Protein AF-X1DGA4-F1 (afdb_monomer_lite)

Radius of gyration: 22.15 Å; chains: 1; bounding box: 49×33×63 Å

Organism: NCBI:txid412755

Sequence (166 aa):
MPINILVTNTKYFTEYKNDVGFVSNLGDFANNLQGSVMENVKLVRELNINWFAKSSTSDRFAVDTSLNVITRKGSGNFLNDGASVGDIFDFTNQVSTAPTIIFEGQVQSISATQIVYTVLSGSPVNDPNGYGDAEIRFKTPLTALVYKFGLIDNTESFNVISKVSG

Foldseek 3Di:
DFKDKDFPAKWKDWCVQQNDPNPRPVVDTDRDDDYDPPIDIDIDTDIAIKGKDWAAPQWFFFADPVQQKTFTDHDAFVVVSPDDAQWKKFKFADPDDDTDGQFIWGFHDDGRGMTRTDTPDHDDDGGRVGHRGMMIITDDGDPDDPDDPPDVPPDDPDDPDPPVHD

Secondary structure (DSSP, 8-state):
--EEEEEEEEEEEEHHHH-TTS-S-TT--BSS----TT--EEEEEEEEEEEEEE-BTTB-EEEETTTTEEEE-SS--TTTTT--TT-EEEEEE--TTSPEEEEEEEEEEE-SSEEEEEEEEE----EEEEESSEEEEE-S-----------TTTT-------TTT-

pLDDT: mean 82.65, std 15.72, range [38.78, 98.19]

Structure (mmCIF, N/CA/C/O backbone):
data_AF-X1DGA4-F1
#
_entry.id   AF-X1DGA4-F1
#
loop_
_atom_site.group_PDB
_atom_site.id
_atom_site.type_symbol
_atom_site.label_atom_id
_atom_site.label_alt_id
_atom_site.label_comp_id
_atom_site.label_asym_id
_atom_site.label_entity_id
_atom_site.label_seq_id
_atom_site.pdbx_PDB_ins_code
_atom_site.Cartn_x
_atom_site.Cartn_y
_atom_site.Cartn_z
_atom_site.occupancy
_atom_site.B_iso_or_equiv
_atom_site.auth_seq_id
_atom_site.auth_comp_id
_atom_site.auth_asym_id
_atom_site.auth_atom_id
_atom_site.pdbx_PDB_model_num
ATOM 1 N N . MET A 1 1 ? 8.907 0.229 7.954 1.00 46.81 1 MET A N 1
ATOM 2 C CA . MET A 1 1 ? 7.604 -0.446 7.790 1.00 46.81 1 MET A CA 1
ATOM 3 C C . MET A 1 1 ? 6.711 0.459 6.954 1.00 46.81 1 MET A C 1
ATOM 5 O O . MET A 1 1 ? 6.605 1.623 7.316 1.00 46.81 1 MET A O 1
ATOM 9 N N . PRO A 1 2 ? 6.139 -0.035 5.846 1.00 57.84 2 PRO A N 1
ATOM 10 C CA . PRO A 1 2 ? 5.380 0.761 4.872 1.00 57.84 2 PRO A CA 1
ATOM 11 C C . PRO A 1 2 ? 3.929 1.067 5.278 1.00 57.84 2 PRO A C 1
ATOM 13 O O . PRO A 1 2 ? 3.200 1.659 4.493 1.00 57.84 2 PRO A O 1
ATOM 16 N N . ILE A 1 3 ? 3.496 0.670 6.480 1.00 65.44 3 ILE A N 1
ATOM 17 C CA . ILE A 1 3 ? 2.119 0.830 6.962 1.00 65.44 3 ILE A CA 1
ATOM 18 C C . ILE A 1 3 ? 2.088 1.908 8.045 1.00 65.44 3 ILE A C 1
ATOM 20 O O . ILE A 1 3 ? 2.804 1.812 9.043 1.00 65.44 3 ILE A O 1
ATOM 24 N N . ASN A 1 4 ? 1.238 2.913 7.858 1.00 68.25 4 ASN A N 1
ATOM 25 C CA . ASN A 1 4 ? 0.929 3.935 8.847 1.00 68.25 4 ASN A CA 1
ATOM 26 C C . ASN A 1 4 ? -0.513 3.751 9.336 1.00 68.25 4 ASN A C 1
ATOM 28 O O . ASN A 1 4 ? -1.447 3.772 8.533 1.00 68.25 4 ASN A O 1
ATOM 32 N N . ILE A 1 5 ? -0.683 3.577 10.648 1.00 67.81 5 ILE A N 1
ATOM 33 C CA . ILE A 1 5 ? -1.988 3.430 11.298 1.00 67.81 5 ILE A CA 1
ATOM 34 C C . ILE A 1 5 ? -2.274 4.715 12.065 1.00 67.81 5 ILE A C 1
ATOM 36 O O . ILE A 1 5 ? -1.599 5.026 13.046 1.00 67.81 5 ILE A O 1
ATOM 40 N N . LEU A 1 6 ? -3.305 5.439 11.643 1.00 74.94 6 LEU A N 1
ATOM 41 C CA . LEU A 1 6 ? -3.782 6.630 12.329 1.00 74.94 6 LEU A CA 1
ATOM 42 C C . LEU A 1 6 ? -5.108 6.321 13.022 1.00 74.94 6 LEU A C 1
ATOM 44 O O . LEU A 1 6 ? -6.081 5.952 12.369 1.00 74.94 6 LEU A O 1
ATOM 48 N N . VAL A 1 7 ? -5.164 6.498 14.341 1.00 74.81 7 VAL A N 1
ATOM 49 C CA . VAL A 1 7 ? -6.433 6.455 15.078 1.00 74.81 7 VAL A CA 1
ATOM 50 C C . VAL A 1 7 ? -7.176 7.756 14.796 1.00 74.81 7 VAL A C 1
ATOM 52 O O . VAL A 1 7 ? -6.737 8.820 15.225 1.00 74.81 7 VAL A O 1
ATOM 55 N N . THR A 1 8 ? -8.282 7.683 14.063 1.00 81.44 8 THR A N 1
ATOM 56 C CA . THR A 1 8 ? -9.084 8.864 13.713 1.00 81.44 8 THR A CA 1
ATOM 57 C C . THR A 1 8 ? -10.170 9.136 14.742 1.00 81.44 8 THR A C 1
ATOM 59 O O . THR A 1 8 ? -10.567 10.283 14.928 1.00 81.44 8 THR A O 1
ATOM 62 N N . ASN A 1 9 ? -10.640 8.092 15.427 1.00 82.75 9 ASN A N 1
ATOM 63 C CA . ASN A 1 9 ? -11.704 8.204 16.412 1.00 82.75 9 ASN A CA 1
ATOM 64 C C . ASN A 1 9 ? -11.539 7.172 17.523 1.00 82.75 9 ASN A C 1
ATOM 66 O O . ASN A 1 9 ? -11.116 6.040 17.283 1.00 82.75 9 ASN A O 1
ATOM 70 N N . THR A 1 10 ? -11.896 7.554 18.743 1.00 87.06 10 THR A N 1
ATOM 71 C CA . THR A 1 10 ? -11.901 6.670 19.908 1.00 87.06 10 THR A CA 1
ATOM 72 C C . THR A 1 10 ? -13.150 6.953 20.724 1.00 87.06 10 THR A C 1
ATOM 74 O O . THR A 1 10 ? -13.355 8.079 21.160 1.00 87.06 10 THR A O 1
ATOM 77 N N . LYS A 1 11 ? -13.968 5.921 20.932 1.00 89.50 11 LYS A N 1
ATOM 78 C CA . LYS A 1 11 ? -15.229 5.988 21.671 1.00 89.50 11 LYS A CA 1
ATOM 79 C C . LYS A 1 11 ? -15.221 4.938 22.778 1.00 89.50 11 LYS A C 1
ATOM 81 O O . LYS A 1 11 ? -14.973 3.761 22.507 1.00 89.50 11 LYS A O 1
ATOM 86 N N . TYR A 1 12 ? -15.513 5.363 24.000 1.00 90.38 12 TYR A N 1
ATOM 87 C CA . TYR A 1 12 ? -15.711 4.509 25.166 1.00 90.38 12 TYR A CA 1
ATOM 88 C C . TYR A 1 12 ? -17.185 4.535 25.568 1.00 90.38 12 TYR A C 1
ATOM 90 O O . TYR A 1 12 ? -17.745 5.604 25.815 1.00 90.38 12 TYR A O 1
ATOM 98 N N . PHE A 1 13 ? -17.789 3.355 25.637 1.00 91.25 13 PHE A N 1
ATOM 99 C CA . PHE A 1 13 ? -19.166 3.119 26.063 1.00 91.25 13 PHE A CA 1
ATOM 100 C C . PHE A 1 13 ? -19.148 2.426 27.420 1.00 91.25 13 PHE A C 1
ATOM 102 O O . PHE A 1 13 ? -18.328 1.530 27.624 1.00 91.25 13 PHE A O 1
ATOM 109 N N . THR A 1 14 ? -20.046 2.805 28.322 1.00 91.19 14 THR A N 1
ATOM 110 C CA . THR A 1 14 ? -20.123 2.235 29.673 1.00 91.19 14 THR A CA 1
ATOM 111 C C . THR A 1 14 ? -21.507 1.629 29.883 1.00 91.19 14 THR A C 1
ATOM 113 O O . THR A 1 14 ? -22.504 2.185 29.421 1.00 91.19 14 THR A O 1
ATOM 116 N N . GLU A 1 15 ? -21.601 0.476 30.544 1.00 88.69 15 GLU A N 1
ATOM 117 C CA . GLU A 1 15 ? -22.892 -0.205 30.731 1.00 88.69 15 GLU A CA 1
ATOM 118 C C . GLU A 1 15 ? -23.900 0.631 31.534 1.00 88.69 15 GLU A C 1
ATOM 120 O O . GLU A 1 15 ? -25.096 0.562 31.265 1.00 88.69 15 GLU A O 1
ATOM 125 N N . TYR A 1 16 ? -23.445 1.502 32.439 1.00 87.81 16 TYR A N 1
ATOM 126 C CA . TYR A 1 16 ? -24.307 2.435 33.170 1.00 87.81 16 TYR A CA 1
ATOM 127 C C . TYR A 1 16 ? -25.112 3.352 32.237 1.00 87.81 16 TYR A C 1
ATOM 129 O O . TYR A 1 16 ? -26.262 3.683 32.517 1.00 87.81 16 TYR A O 1
ATOM 137 N N . LYS A 1 17 ? -24.511 3.770 31.119 1.00 87.75 17 LYS A N 1
ATOM 138 C CA . LYS A 1 17 ? -25.143 4.661 30.138 1.00 87.75 17 LYS A CA 1
ATOM 139 C C . LYS A 1 17 ? -25.778 3.904 28.981 1.00 87.75 17 LYS A C 1
ATOM 141 O O . LYS A 1 17 ? -26.771 4.366 28.422 1.00 87.75 17 LYS A O 1
ATOM 146 N N . ASN A 1 18 ? -25.201 2.767 28.603 1.00 90.31 18 ASN A N 1
ATOM 147 C CA . ASN A 1 18 ? -25.511 2.064 27.360 1.00 90.31 18 ASN A CA 1
ATOM 148 C C . ASN A 1 18 ? -26.221 0.715 27.560 1.00 90.31 18 ASN A C 1
ATOM 150 O O . ASN A 1 18 ? -26.458 0.010 26.575 1.00 90.31 18 ASN A O 1
ATOM 154 N N . ASP A 1 19 ? -26.598 0.400 28.802 1.00 88.50 19 ASP A N 1
ATOM 155 C CA . ASP A 1 19 ? -27.191 -0.868 29.233 1.00 88.50 19 ASP A CA 1
ATOM 156 C C . ASP A 1 19 ? -26.232 -2.063 29.073 1.00 88.50 19 ASP A C 1
ATOM 158 O O . ASP A 1 19 ? -25.183 -1.981 28.420 1.00 88.50 19 ASP A O 1
ATOM 162 N N . VAL A 1 20 ? -26.582 -3.190 29.691 1.00 88.00 20 VAL A N 1
ATOM 163 C CA . VAL A 1 20 ? -25.792 -4.423 29.620 1.00 88.00 20 VAL A CA 1
ATOM 164 C C . VAL A 1 20 ? -25.664 -4.861 28.162 1.00 88.00 20 VAL A C 1
ATOM 166 O O . VAL A 1 20 ? -26.647 -4.970 27.427 1.00 88.00 20 VAL A O 1
ATOM 169 N N . GLY A 1 21 ? -24.429 -5.104 27.721 1.00 86.31 21 GLY A N 1
ATOM 170 C CA . GLY A 1 21 ? -24.155 -5.471 26.329 1.00 86.31 21 GLY A CA 1
ATOM 171 C C . GLY A 1 21 ? -24.190 -4.310 25.323 1.00 86.31 21 GLY A C 1
ATOM 172 O O . GLY A 1 21 ? -24.042 -4.557 24.124 1.00 86.31 21 GLY A O 1
ATOM 173 N N . PHE A 1 22 ? -24.298 -3.054 25.778 1.00 88.56 22 PHE A N 1
ATOM 174 C CA . PHE 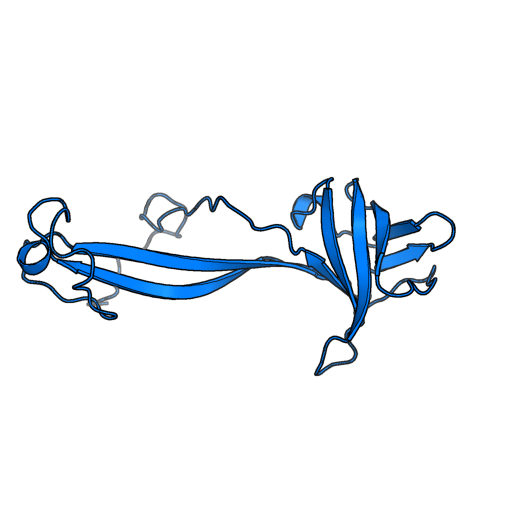A 1 22 ? -24.172 -1.843 24.952 1.00 88.56 22 PHE A CA 1
ATOM 175 C C . PHE A 1 22 ? -25.221 -1.739 23.832 1.00 88.56 22 PHE A C 1
ATOM 177 O O . PHE A 1 22 ? -24.892 -1.383 22.696 1.00 88.56 22 PHE A O 1
ATOM 184 N N . VAL A 1 23 ? -26.470 -2.097 24.139 1.00 90.00 23 VAL A N 1
ATOM 185 C CA . VAL A 1 23 ? -27.589 -2.127 23.178 1.00 90.00 23 VAL A CA 1
ATOM 186 C C . VAL A 1 23 ? -28.432 -0.848 23.177 1.00 90.00 23 VAL A C 1
ATOM 188 O O . VAL A 1 23 ? -29.170 -0.607 22.222 1.00 90.00 23 VAL A O 1
ATOM 191 N N . SER A 1 24 ? -28.291 -0.006 24.201 1.00 88.38 24 SER A N 1
ATOM 192 C CA . SER A 1 24 ? -29.071 1.220 24.393 1.00 88.38 24 SER A CA 1
ATOM 193 C C . SER A 1 24 ? -28.184 2.468 24.305 1.00 88.38 24 SER A C 1
ATOM 195 O O . SER A 1 24 ? -26.968 2.410 24.481 1.00 88.38 24 SER A O 1
ATOM 197 N N . ASN A 1 25 ? -28.788 3.626 24.012 1.00 87.31 25 ASN A N 1
ATOM 198 C CA . ASN A 1 25 ? -28.109 4.931 23.970 1.00 87.31 25 ASN A CA 1
ATOM 199 C C . ASN A 1 25 ? -26.809 4.936 23.140 1.00 87.31 25 ASN A C 1
ATOM 201 O O . ASN A 1 25 ? -25.801 5.486 23.567 1.00 87.31 25 ASN A O 1
ATOM 205 N N . LEU A 1 26 ? -26.818 4.342 21.939 1.00 86.50 26 LEU A N 1
ATOM 206 C CA . LEU A 1 26 ? -25.626 4.125 21.091 1.00 86.50 26 LEU A CA 1
ATOM 207 C C . LEU A 1 26 ? -24.854 5.404 20.690 1.00 86.50 26 LEU A C 1
ATOM 209 O O . LEU A 1 26 ? -23.773 5.314 20.111 1.00 86.50 26 LEU A O 1
ATOM 213 N N . GLY A 1 27 ? -25.412 6.587 20.960 1.00 88.69 27 GLY A N 1
ATOM 214 C CA . GLY A 1 27 ? -24.755 7.881 20.772 1.00 88.69 27 GLY A CA 1
ATOM 215 C C . GLY A 1 27 ? -24.090 8.461 22.027 1.00 88.69 27 GLY A C 1
ATOM 216 O O . GLY A 1 27 ? -23.341 9.423 21.892 1.00 88.69 27 GLY A O 1
ATOM 217 N N . ASP A 1 28 ? -24.337 7.913 23.223 1.00 89.06 28 ASP A N 1
ATOM 218 C CA . ASP A 1 28 ? -23.696 8.361 24.468 1.00 89.06 28 ASP A CA 1
ATOM 219 C C . ASP A 1 28 ? -22.386 7.593 24.672 1.00 89.06 28 ASP A C 1
ATOM 221 O O . ASP A 1 28 ? -22.383 6.418 25.039 1.00 89.06 28 ASP A O 1
ATOM 225 N N . PHE A 1 29 ? -21.275 8.264 24.379 1.00 89.62 29 PHE A N 1
ATOM 226 C CA . PHE A 1 29 ? -19.915 7.770 24.560 1.00 89.62 29 PHE A CA 1
ATOM 227 C C . PHE A 1 29 ? -18.998 8.905 25.020 1.00 89.62 29 PHE A C 1
ATOM 229 O O . PHE A 1 29 ? -19.303 10.087 24.853 1.00 89.62 29 PHE A O 1
ATOM 236 N N . ALA A 1 30 ? -17.836 8.550 25.564 1.00 88.31 30 ALA A N 1
ATOM 237 C CA . ALA A 1 30 ? -16.758 9.498 25.820 1.00 88.31 30 ALA A CA 1
ATOM 238 C C . ALA A 1 30 ? -15.535 9.231 24.951 1.00 88.31 30 ALA A C 1
ATOM 240 O O . ALA A 1 30 ? -15.285 8.111 24.511 1.00 88.31 30 ALA A O 1
ATOM 241 N N . ASN A 1 31 ? -14.736 10.277 24.762 1.00 86.62 31 ASN A N 1
ATOM 242 C CA . ASN A 1 31 ? -13.458 10.193 24.055 1.00 86.62 31 ASN A CA 1
ATOM 243 C C . ASN A 1 31 ? -12.316 9.710 24.966 1.00 86.62 31 ASN A C 1
ATOM 245 O O . ASN A 1 31 ? -11.273 9.283 24.480 1.00 86.62 31 ASN A O 1
ATOM 249 N N . ASN A 1 32 ? -12.521 9.757 26.286 1.00 85.94 32 ASN A N 1
ATOM 250 C CA . ASN A 1 32 ? -11.586 9.282 27.301 1.00 85.94 32 ASN A CA 1
ATOM 251 C C . ASN A 1 32 ? -12.170 8.065 28.022 1.00 85.94 32 ASN A C 1
ATOM 253 O O . ASN A 1 32 ? -13.391 7.935 28.125 1.00 85.94 32 ASN A O 1
ATOM 257 N N . LEU A 1 33 ? -11.294 7.201 28.543 1.00 84.56 33 LEU A N 1
ATOM 258 C CA . LEU A 1 33 ? -11.718 6.083 29.379 1.00 84.56 33 LEU A CA 1
ATOM 259 C C . LEU A 1 33 ? -12.382 6.632 30.648 1.00 84.56 33 LEU A C 1
ATOM 261 O O . LEU A 1 33 ? -11.744 7.327 31.436 1.00 84.56 33 LEU A O 1
ATOM 265 N N . GLN A 1 34 ? -13.656 6.306 30.828 1.00 83.25 34 GLN A N 1
ATOM 266 C CA . GLN A 1 34 ? -14.450 6.644 32.004 1.00 83.25 34 GLN A CA 1
ATOM 267 C C . GLN A 1 34 ? -15.321 5.441 32.365 1.00 83.25 34 GLN A C 1
ATOM 269 O O . GLN A 1 34 ? -15.719 4.687 31.478 1.00 83.25 34 GLN A O 1
ATOM 274 N N . GLY A 1 35 ? -15.600 5.261 33.650 1.00 82.31 35 GLY A N 1
ATOM 275 C CA . GLY A 1 35 ? -16.394 4.145 34.152 1.00 82.31 35 GLY A CA 1
ATOM 276 C C . GLY A 1 35 ? -16.175 3.936 35.644 1.00 82.31 35 GLY A C 1
ATOM 277 O O . GLY A 1 35 ? -15.265 4.518 36.240 1.00 82.31 35 GLY A O 1
ATOM 278 N N . SER A 1 36 ? -17.027 3.117 36.241 1.00 83.56 36 SER A N 1
ATOM 279 C CA . SER A 1 36 ? -16.927 2.720 37.643 1.00 83.56 36 SER A CA 1
ATOM 280 C C . SER A 1 36 ? -16.111 1.438 37.808 1.00 83.56 36 SER A C 1
ATOM 282 O O . SER A 1 36 ? -15.898 0.670 36.870 1.00 83.56 36 SER A O 1
ATOM 284 N N . VAL A 1 37 ? -15.645 1.184 39.032 1.00 80.94 37 VAL A N 1
ATOM 285 C CA . VAL A 1 37 ? -14.980 -0.083 39.362 1.00 80.94 37 VAL A CA 1
ATOM 286 C C . VAL A 1 37 ? -15.970 -1.238 39.151 1.00 80.94 37 VAL A C 1
ATOM 288 O O . VAL A 1 37 ? -17.110 -1.151 39.597 1.00 80.94 37 VAL A O 1
ATOM 291 N N . MET A 1 38 ? -15.516 -2.318 38.505 1.00 83.12 38 MET A N 1
ATOM 292 C CA . MET A 1 38 ? -16.313 -3.499 38.109 1.00 83.12 38 MET A CA 1
ATOM 293 C C . MET A 1 38 ? -17.339 -3.282 36.983 1.00 83.12 38 MET A C 1
ATOM 295 O O . MET A 1 38 ? -18.135 -4.178 36.717 1.00 83.12 38 MET A O 1
ATOM 299 N N . GLU A 1 39 ? -17.319 -2.140 36.298 1.00 83.12 39 GLU A N 1
ATOM 300 C CA . GLU A 1 39 ? -18.164 -1.900 35.124 1.00 83.12 39 GLU A CA 1
ATOM 301 C C . GLU A 1 39 ? -17.481 -2.400 33.841 1.00 83.12 39 GLU A C 1
ATOM 303 O O . GLU A 1 39 ? -16.278 -2.189 33.651 1.00 83.12 39 GLU A O 1
ATOM 308 N N . ASN A 1 40 ? -18.238 -3.022 32.929 1.00 84.94 40 ASN A N 1
ATOM 309 C CA . ASN A 1 40 ? -17.703 -3.308 31.601 1.00 84.94 40 ASN A CA 1
ATOM 310 C C . ASN A 1 40 ? -17.692 -2.033 30.752 1.00 84.94 40 ASN A C 1
ATOM 312 O O . ASN A 1 40 ? -18.665 -1.279 30.685 1.00 84.94 40 ASN A O 1
ATOM 316 N N . VAL A 1 41 ? -16.591 -1.828 30.034 1.00 87.12 41 VAL A N 1
ATOM 317 C CA . VAL A 1 41 ? -16.428 -0.716 29.097 1.00 87.12 41 VAL A CA 1
ATOM 318 C C . VAL A 1 41 ? -16.159 -1.278 27.710 1.00 87.12 41 VAL A C 1
ATOM 320 O O . VAL A 1 41 ? -15.258 -2.097 27.523 1.00 87.12 41 VAL A O 1
ATOM 323 N N . LYS A 1 42 ? -16.913 -0.816 26.713 1.00 84.31 42 LYS A N 1
ATOM 324 C CA . LYS A 1 42 ? -16.677 -1.140 25.303 1.00 84.31 42 LYS A CA 1
ATOM 325 C C . LYS A 1 42 ? -15.882 -0.025 24.645 1.00 84.31 42 LYS A C 1
ATOM 327 O O . LYS A 1 42 ? -16.269 1.140 24.676 1.00 84.31 42 LYS A O 1
ATOM 332 N N . LEU A 1 43 ? -14.789 -0.408 23.995 1.00 85.88 43 LEU A N 1
ATOM 333 C CA . LEU A 1 43 ? -13.961 0.468 23.176 1.00 85.88 43 LEU A CA 1
ATOM 334 C C . LEU A 1 43 ? -14.294 0.262 21.697 1.00 85.88 43 LEU A C 1
ATOM 336 O O . LEU A 1 43 ? -14.229 -0.856 21.191 1.00 85.88 43 LEU A O 1
ATOM 340 N N . VAL A 1 44 ? -14.582 1.352 20.992 1.00 86.06 44 VAL A N 1
ATOM 341 C CA . VAL A 1 44 ? -14.668 1.383 19.529 1.00 86.06 44 VAL A CA 1
ATOM 342 C C . VAL A 1 44 ? -13.632 2.371 19.010 1.00 86.06 44 VAL A C 1
ATOM 344 O O . VAL A 1 44 ? -13.609 3.530 19.428 1.00 86.06 44 VAL A O 1
ATOM 347 N N . ARG A 1 45 ? -12.762 1.920 18.102 1.00 82.00 45 ARG A N 1
ATOM 348 C CA . ARG A 1 45 ? -11.786 2.776 17.419 1.00 82.00 45 ARG A CA 1
ATOM 349 C C . ARG A 1 45 ? -11.996 2.723 15.919 1.00 82.00 45 ARG A C 1
ATOM 351 O O . ARG A 1 45 ? -12.168 1.647 15.356 1.00 82.00 45 ARG A O 1
ATOM 358 N N . GLU A 1 46 ? -11.931 3.889 15.295 1.00 81.44 46 GLU A N 1
ATOM 359 C CA . GLU A 1 46 ? -11.831 4.010 13.844 1.00 81.44 46 GLU A CA 1
ATOM 360 C C . GLU A 1 46 ? -10.356 4.243 13.513 1.00 81.44 46 GLU A C 1
ATOM 362 O O . GLU A 1 46 ? -9.688 5.088 14.121 1.00 81.44 46 GLU A O 1
ATOM 367 N N . LEU A 1 47 ? -9.834 3.429 12.599 1.00 74.94 47 LEU A N 1
ATOM 368 C CA . LEU A 1 47 ? -8.440 3.446 12.183 1.00 74.94 47 LEU A CA 1
ATOM 369 C C . LEU A 1 47 ? -8.390 3.744 10.691 1.00 74.94 47 LEU A C 1
ATOM 371 O O . LEU A 1 47 ? -9.105 3.115 9.914 1.00 74.94 47 LEU A O 1
ATOM 375 N N . ASN A 1 48 ? -7.516 4.661 10.296 1.00 73.62 48 ASN A N 1
ATOM 376 C CA . ASN A 1 48 ? -7.125 4.822 8.908 1.00 73.62 48 ASN A CA 1
ATOM 377 C C . ASN A 1 48 ? -5.775 4.130 8.697 1.00 73.62 48 ASN A C 1
ATOM 379 O O . ASN A 1 48 ? -4.812 4.417 9.413 1.00 73.62 48 ASN A O 1
ATOM 383 N N . ILE A 1 49 ? -5.723 3.204 7.742 1.00 73.88 49 ILE A N 1
ATOM 384 C CA . ILE A 1 49 ? -4.518 2.456 7.397 1.00 73.88 49 ILE A CA 1
ATOM 385 C C . ILE A 1 49 ? -4.074 2.922 6.020 1.00 73.88 49 ILE A C 1
ATOM 387 O O . ILE A 1 49 ? -4.718 2.626 5.020 1.00 73.88 49 ILE A O 1
ATOM 391 N N . ASN A 1 50 ? -2.949 3.624 5.986 1.00 75.69 50 ASN A N 1
ATOM 392 C CA . ASN A 1 50 ? -2.309 4.031 4.745 1.00 75.69 50 ASN A CA 1
ATOM 393 C C . ASN A 1 50 ? -1.063 3.179 4.545 1.00 75.69 50 ASN A C 1
ATOM 395 O O . ASN A 1 50 ? -0.278 3.015 5.484 1.00 75.69 50 ASN A O 1
ATOM 399 N N . TRP A 1 51 ? -0.846 2.679 3.333 1.00 82.25 51 TRP A N 1
ATOM 400 C CA . TRP A 1 51 ? 0.384 1.974 3.003 1.00 82.25 51 TRP A CA 1
ATOM 401 C C . TRP A 1 51 ? 0.973 2.446 1.685 1.00 82.25 51 TRP A C 1
ATOM 403 O O . TRP A 1 51 ? 0.275 2.911 0.781 1.00 82.25 51 TRP A O 1
ATOM 413 N N . PHE A 1 52 ? 2.296 2.378 1.611 1.00 88.06 52 PHE A N 1
ATOM 414 C CA . PHE A 1 52 ? 3.038 2.875 0.468 1.00 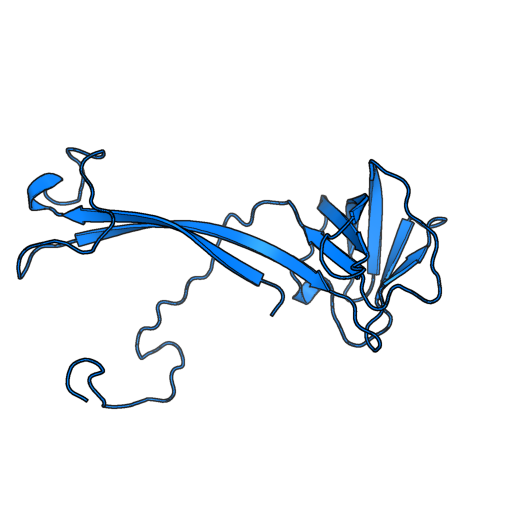88.06 52 PHE A CA 1
ATOM 415 C C . PHE A 1 52 ? 4.322 2.083 0.252 1.00 88.06 52 PHE A C 1
ATOM 417 O O . PHE A 1 52 ? 5.022 1.744 1.202 1.00 88.06 52 PHE A O 1
ATOM 424 N N . ALA A 1 53 ? 4.677 1.849 -1.007 1.00 91.19 53 ALA A N 1
ATOM 425 C CA . ALA A 1 53 ? 6.018 1.402 -1.356 1.00 91.19 53 ALA A CA 1
ATOM 426 C C . ALA A 1 53 ? 6.901 2.637 -1.549 1.00 91.19 53 ALA A C 1
ATOM 428 O O . ALA A 1 53 ? 6.516 3.577 -2.245 1.00 91.19 53 ALA A O 1
ATOM 429 N N . LYS A 1 54 ? 8.087 2.653 -0.941 1.00 91.06 54 LYS A N 1
ATOM 430 C CA . LYS A 1 54 ? 9.031 3.770 -1.045 1.00 91.06 54 LYS A CA 1
ATOM 431 C C . LYS A 1 54 ? 10.336 3.301 -1.658 1.00 91.06 54 LYS A C 1
ATOM 433 O O . LYS A 1 54 ? 10.895 2.295 -1.229 1.00 91.06 54 LYS A O 1
ATOM 438 N N . SER A 1 55 ? 10.806 4.051 -2.642 1.00 92.00 55 SER A N 1
ATOM 439 C CA . SER A 1 55 ? 12.123 3.852 -3.228 1.00 92.00 55 SER A CA 1
ATOM 440 C C . SER A 1 55 ? 13.220 4.490 -2.372 1.00 92.00 55 SER A C 1
ATOM 442 O O . SER A 1 55 ? 12.971 5.341 -1.516 1.00 92.00 55 SER A O 1
ATOM 444 N N . SER A 1 56 ? 14.453 4.058 -2.595 1.00 90.75 56 SER A N 1
ATOM 445 C CA . SER A 1 56 ? 15.656 4.657 -2.025 1.00 90.75 56 SER A CA 1
ATOM 446 C C . SER A 1 56 ? 16.782 4.644 -3.057 1.00 90.75 56 SER A C 1
ATOM 448 O O . SER A 1 56 ? 16.666 4.032 -4.120 1.00 90.75 56 SER A O 1
ATOM 450 N N . THR A 1 57 ? 17.917 5.265 -2.743 1.00 89.56 57 THR A N 1
ATOM 451 C CA . THR A 1 57 ? 19.095 5.256 -3.624 1.00 89.56 57 THR A CA 1
ATOM 452 C C . THR A 1 57 ? 19.612 3.847 -3.941 1.00 89.56 57 THR A C 1
ATOM 454 O O . THR A 1 57 ? 20.169 3.650 -5.021 1.00 89.56 57 THR A O 1
ATOM 457 N N . SER A 1 58 ? 19.404 2.871 -3.050 1.00 91.25 58 SER A N 1
ATOM 458 C CA . SER A 1 58 ? 19.754 1.455 -3.240 1.00 91.25 58 SER A CA 1
ATOM 459 C C . SER A 1 58 ? 18.585 0.577 -3.707 1.00 91.25 58 SER A C 1
ATOM 461 O O . SER A 1 58 ? 18.799 -0.575 -4.078 1.00 91.25 58 SER A O 1
ATOM 463 N N . ASP A 1 59 ? 17.360 1.105 -3.710 1.00 92.56 59 ASP A N 1
ATOM 464 C CA . ASP A 1 59 ? 16.136 0.394 -4.079 1.00 92.56 59 ASP A CA 1
ATOM 465 C C . ASP A 1 59 ? 15.223 1.297 -4.907 1.00 92.56 59 ASP A C 1
ATOM 467 O O . ASP A 1 59 ? 14.264 1.883 -4.410 1.00 92.56 59 ASP A O 1
ATOM 471 N N . ARG A 1 60 ? 15.595 1.476 -6.175 1.00 94.19 60 ARG A N 1
ATOM 472 C CA . ARG A 1 60 ? 15.004 2.481 -7.066 1.00 94.19 60 ARG A CA 1
ATOM 473 C C . ARG A 1 60 ? 13.768 1.948 -7.782 1.00 94.19 60 ARG A C 1
ATOM 475 O O . ARG A 1 60 ? 13.704 0.760 -8.105 1.00 94.19 60 ARG A O 1
ATOM 482 N N . PHE A 1 61 ? 12.828 2.833 -8.101 1.00 95.50 61 PHE A N 1
ATOM 483 C CA . PHE A 1 61 ? 11.680 2.519 -8.960 1.00 95.50 61 PHE A CA 1
ATOM 484 C C . PHE A 1 61 ? 11.946 3.007 -10.381 1.00 95.50 61 PHE A C 1
ATOM 486 O O . PHE A 1 61 ? 11.878 4.200 -10.644 1.00 95.50 61 PHE A O 1
ATOM 493 N N . ALA A 1 62 ? 12.262 2.096 -11.296 1.00 95.56 62 ALA A N 1
ATOM 494 C CA . ALA A 1 62 ? 12.396 2.386 -12.720 1.00 95.56 62 ALA A CA 1
ATOM 495 C C . ALA A 1 62 ? 11.033 2.317 -13.407 1.00 95.56 62 ALA A C 1
ATOM 497 O O . ALA A 1 62 ? 10.340 1.310 -13.277 1.00 95.56 62 ALA A O 1
ATOM 498 N N . VAL A 1 63 ? 10.656 3.365 -14.133 1.00 96.00 63 VAL A N 1
ATOM 499 C CA . VAL A 1 63 ? 9.368 3.445 -14.834 1.00 96.00 63 VAL A CA 1
ATOM 500 C C . VAL A 1 63 ? 9.618 3.321 -16.330 1.00 96.00 63 VAL A C 1
ATOM 502 O O . VAL A 1 63 ? 10.309 4.158 -16.906 1.00 96.00 63 VAL A O 1
ATOM 505 N N . ASP A 1 64 ? 9.039 2.288 -16.939 1.00 96.06 64 ASP A N 1
ATOM 506 C CA . ASP A 1 64 ? 8.982 2.084 -18.386 1.00 96.06 64 ASP A CA 1
ATOM 507 C C . ASP A 1 64 ? 7.568 2.403 -18.879 1.00 96.06 64 ASP A C 1
ATOM 509 O O . ASP A 1 64 ? 6.613 1.677 -18.585 1.00 96.06 64 ASP A O 1
ATOM 513 N N . THR A 1 65 ? 7.422 3.505 -19.612 1.00 95.62 65 THR A N 1
ATOM 514 C CA . THR A 1 65 ? 6.116 3.966 -20.110 1.00 95.62 65 THR A CA 1
ATOM 515 C C . THR A 1 65 ? 5.702 3.309 -21.422 1.00 95.62 65 THR A C 1
ATOM 517 O O . THR A 1 65 ? 4.543 3.408 -21.811 1.00 95.62 65 THR A O 1
ATOM 520 N N . SER A 1 66 ? 6.616 2.613 -22.105 1.00 95.00 66 SER A N 1
ATOM 521 C CA . SER A 1 66 ? 6.292 1.859 -23.321 1.00 95.00 66 SER A CA 1
ATOM 522 C C . SER A 1 66 ? 5.596 0.538 -22.999 1.00 95.00 66 SER A C 1
ATOM 524 O O . SER A 1 66 ? 4.737 0.083 -23.752 1.00 95.00 66 SER A O 1
ATOM 526 N N . LEU A 1 67 ? 5.935 -0.045 -21.846 1.00 94.56 67 LEU A N 1
ATOM 527 C CA . LEU A 1 67 ? 5.362 -1.292 -21.344 1.00 94.56 67 LEU A CA 1
ATOM 528 C C . LEU A 1 67 ? 4.380 -1.081 -20.180 1.00 94.56 67 LEU A C 1
ATOM 530 O O . LEU A 1 67 ? 3.745 -2.038 -19.744 1.00 94.56 67 LEU A O 1
ATOM 534 N N . ASN A 1 68 ? 4.265 0.149 -19.667 1.00 96.56 68 ASN A N 1
ATOM 535 C CA . ASN A 1 68 ? 3.573 0.484 -18.417 1.00 96.56 68 ASN A CA 1
ATOM 536 C C . ASN A 1 68 ? 4.006 -0.421 -17.256 1.00 96.56 68 ASN A C 1
ATOM 538 O O . ASN A 1 68 ? 3.191 -1.069 -16.594 1.00 96.56 68 ASN A O 1
ATOM 542 N N . VAL A 1 69 ? 5.318 -0.468 -17.017 1.00 97.38 69 VAL A N 1
ATOM 543 C CA . VAL A 1 69 ? 5.918 -1.276 -15.953 1.00 97.38 69 VAL A CA 1
ATOM 544 C C . VAL A 1 69 ? 6.705 -0.394 -14.999 1.00 97.38 69 VAL A C 1
ATOM 546 O O . VAL A 1 69 ? 7.551 0.393 -15.413 1.00 97.38 69 VAL A O 1
ATOM 549 N N . ILE A 1 70 ? 6.465 -0.564 -13.702 1.00 97.25 70 ILE A N 1
ATOM 550 C CA . ILE A 1 70 ? 7.359 -0.089 -12.649 1.00 97.25 70 ILE A CA 1
ATOM 551 C C . ILE A 1 70 ? 8.212 -1.275 -12.215 1.00 97.25 70 ILE A C 1
ATOM 553 O O . ILE A 1 70 ? 7.693 -2.263 -11.703 1.00 97.25 70 ILE A O 1
ATOM 557 N N . THR A 1 71 ? 9.522 -1.186 -12.420 1.00 97.00 71 THR A N 1
ATOM 558 C CA . THR A 1 71 ? 10.496 -2.184 -11.978 1.00 97.00 71 THR A CA 1
ATOM 559 C C . THR A 1 71 ? 11.265 -1.671 -10.772 1.00 97.00 71 THR A C 1
ATOM 561 O O . THR A 1 71 ? 11.917 -0.631 -10.821 1.00 97.00 71 THR A O 1
ATOM 564 N N . ARG A 1 72 ? 11.261 -2.452 -9.703 1.00 95.19 72 ARG A N 1
ATOM 565 C CA . ARG A 1 72 ? 12.094 -2.251 -8.528 1.00 95.19 72 ARG A CA 1
ATOM 566 C C . ARG A 1 72 ? 13.499 -2.784 -8.786 1.00 95.19 72 ARG A C 1
ATOM 568 O O . ARG A 1 72 ? 13.662 -3.923 -9.217 1.00 95.19 72 ARG A O 1
ATOM 575 N N . LYS A 1 73 ? 14.513 -1.946 -8.570 1.00 93.25 73 LYS A N 1
ATOM 576 C CA . LYS A 1 73 ? 15.920 -2.236 -8.902 1.00 93.25 73 LYS A CA 1
ATOM 577 C C . LYS A 1 73 ? 16.795 -2.572 -7.686 1.00 93.25 73 LYS A C 1
ATOM 579 O O . LYS A 1 73 ? 18.006 -2.681 -7.848 1.00 93.25 73 LYS A O 1
ATOM 584 N N . GLY A 1 74 ? 16.214 -2.737 -6.498 1.00 89.81 74 GLY A N 1
ATOM 585 C CA . GLY A 1 74 ? 16.927 -3.158 -5.289 1.00 89.81 74 GLY A CA 1
ATOM 586 C C . GLY A 1 74 ? 16.338 -4.405 -4.639 1.00 89.81 74 GLY A C 1
ATOM 587 O O . GLY A 1 74 ? 15.735 -5.249 -5.297 1.00 89.81 74 GLY A O 1
ATOM 588 N N . SER A 1 75 ? 16.555 -4.530 -3.329 1.00 87.19 75 SER A N 1
ATOM 589 C CA . SER A 1 75 ? 16.150 -5.691 -2.524 1.00 87.19 75 SER A CA 1
ATOM 590 C C . SER A 1 75 ? 14.714 -5.633 -2.005 1.00 87.19 75 SER A C 1
ATOM 592 O O . SER A 1 75 ? 14.263 -6.582 -1.360 1.00 87.19 75 SER A O 1
ATOM 594 N N . GLY A 1 76 ? 14.000 -4.529 -2.229 1.00 89.25 76 GLY A N 1
ATOM 595 C CA . GLY A 1 76 ? 12.624 -4.412 -1.776 1.00 89.25 76 GLY A CA 1
ATOM 596 C C . GLY A 1 76 ? 11.666 -5.285 -2.589 1.00 89.25 76 GLY A C 1
ATOM 597 O O . GLY A 1 76 ? 11.997 -5.790 -3.662 1.00 89.25 76 GLY A O 1
ATOM 598 N N . ASN A 1 77 ? 10.457 -5.478 -2.062 1.00 92.69 77 ASN A N 1
ATOM 599 C CA . ASN A 1 77 ? 9.473 -6.389 -2.633 1.00 92.69 77 ASN A CA 1
ATOM 600 C C . ASN A 1 77 ? 8.072 -5.768 -2.571 1.00 92.69 77 ASN A C 1
ATOM 602 O O . ASN A 1 77 ? 7.561 -5.516 -1.482 1.00 92.69 77 ASN A O 1
ATOM 606 N N . PHE A 1 78 ? 7.443 -5.542 -3.728 1.00 93.12 78 PHE A N 1
ATOM 607 C CA . PHE A 1 78 ? 6.115 -4.924 -3.796 1.00 93.12 78 PHE A CA 1
ATOM 608 C C . PHE A 1 78 ? 5.014 -5.771 -3.144 1.00 93.12 78 PHE A C 1
ATOM 610 O O . PHE A 1 78 ? 4.094 -5.211 -2.552 1.00 93.12 78 PHE A O 1
ATOM 617 N N . LEU A 1 79 ? 5.125 -7.102 -3.186 1.00 91.25 79 LEU A N 1
ATOM 618 C CA . LEU A 1 79 ? 4.174 -8.001 -2.524 1.00 91.25 79 LEU A CA 1
ATOM 619 C C . LEU A 1 79 ? 4.262 -7.867 -0.999 1.00 91.25 79 LEU A C 1
ATOM 621 O O . LEU A 1 79 ? 3.242 -7.839 -0.318 1.00 91.25 79 LEU A O 1
ATOM 625 N N . ASN A 1 80 ? 5.478 -7.724 -0.462 1.00 89.88 80 ASN A N 1
ATOM 626 C CA . ASN A 1 80 ? 5.686 -7.521 0.976 1.00 89.88 80 ASN A CA 1
ATOM 627 C C . ASN A 1 80 ? 5.242 -6.127 1.440 1.00 89.88 80 ASN A C 1
ATOM 629 O O . ASN A 1 80 ? 4.907 -5.954 2.610 1.00 89.88 80 ASN A O 1
ATOM 633 N N . ASP A 1 81 ? 5.225 -5.151 0.531 1.00 87.75 81 ASP A N 1
ATOM 634 C CA . ASP A 1 81 ? 4.699 -3.812 0.799 1.00 87.75 81 ASP A CA 1
ATOM 635 C C 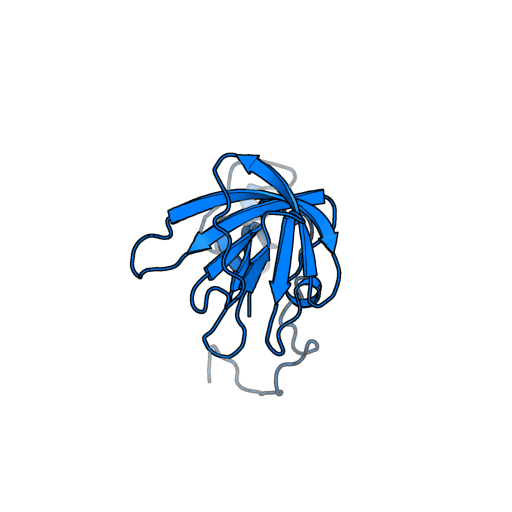. ASP A 1 81 ? 3.161 -3.758 0.748 1.00 87.75 81 ASP A C 1
ATOM 637 O O . ASP A 1 81 ? 2.587 -2.731 1.098 1.00 87.75 81 ASP A O 1
ATOM 641 N N . GLY A 1 82 ? 2.491 -4.856 0.370 1.00 86.56 82 GLY A N 1
ATOM 642 C CA . GLY A 1 82 ? 1.031 -4.996 0.409 1.00 86.56 82 GLY A CA 1
ATOM 643 C C . GLY A 1 82 ? 0.313 -4.695 -0.907 1.00 86.56 82 GLY A C 1
ATOM 644 O O . GLY A 1 82 ? -0.906 -4.564 -0.913 1.00 86.56 82 GLY A O 1
ATOM 645 N N . ALA A 1 83 ? 1.043 -4.570 -2.014 1.00 90.38 83 ALA A N 1
ATOM 646 C CA . ALA A 1 83 ? 0.456 -4.316 -3.322 1.00 90.38 83 ALA A CA 1
ATOM 647 C C . ALA A 1 83 ? -0.244 -5.565 -3.887 1.00 90.38 83 ALA A C 1
ATOM 649 O O . ALA A 1 83 ? 0.283 -6.677 -3.802 1.00 90.38 83 ALA A O 1
ATOM 650 N N . SER A 1 84 ? -1.410 -5.374 -4.502 1.00 91.69 84 SER A N 1
ATOM 651 C CA . SER A 1 84 ? -2.232 -6.434 -5.088 1.00 91.69 84 SER A CA 1
ATOM 652 C C . SER A 1 84 ? -2.759 -6.056 -6.474 1.00 91.69 84 SER A C 1
ATOM 654 O O . SER A 1 84 ? -2.825 -4.887 -6.851 1.00 91.69 84 SER A O 1
ATOM 656 N N . VAL A 1 85 ? -3.146 -7.064 -7.261 1.00 95.56 85 VAL A N 1
ATOM 657 C CA . VAL A 1 85 ? -3.806 -6.841 -8.557 1.00 95.56 85 VAL A CA 1
ATOM 658 C C . VAL A 1 85 ? -5.152 -6.150 -8.345 1.00 95.56 85 VAL A C 1
ATOM 660 O O . VAL A 1 85 ? -5.921 -6.541 -7.472 1.00 95.56 85 VAL A O 1
ATOM 663 N N . GLY A 1 86 ? -5.441 -5.144 -9.168 1.00 94.06 86 GLY A N 1
ATOM 664 C CA . GLY A 1 86 ? -6.646 -4.324 -9.096 1.00 94.06 86 GLY A CA 1
ATOM 665 C C . GLY A 1 86 ? -6.495 -3.066 -8.241 1.00 94.06 86 GLY A C 1
ATOM 666 O O . GLY A 1 86 ? -7.338 -2.175 -8.369 1.00 94.06 86 GLY A O 1
ATOM 667 N N . ASP A 1 87 ? -5.431 -2.957 -7.436 1.00 94.12 87 ASP A N 1
ATOM 668 C CA . ASP A 1 87 ? -5.208 -1.791 -6.583 1.00 94.12 87 ASP A CA 1
ATOM 669 C C . ASP A 1 87 ? -5.013 -0.515 -7.398 1.00 94.12 87 ASP A C 1
ATOM 671 O O . ASP A 1 87 ? -4.288 -0.494 -8.395 1.00 94.12 87 ASP A O 1
ATOM 675 N N . ILE A 1 88 ? -5.625 0.568 -6.922 1.00 95.69 88 ILE A N 1
ATOM 676 C CA . ILE A 1 88 ? -5.389 1.919 -7.431 1.00 95.69 88 ILE A CA 1
ATOM 677 C C . ILE A 1 88 ? -4.266 2.551 -6.610 1.00 95.69 88 ILE A C 1
ATOM 679 O O . ILE A 1 88 ? -4.263 2.441 -5.380 1.00 95.69 88 ILE A O 1
ATOM 683 N N . PHE A 1 89 ? -3.328 3.227 -7.268 1.00 95.12 89 PHE A N 1
ATOM 684 C CA . PHE A 1 89 ? -2.209 3.890 -6.611 1.00 95.12 89 PHE A CA 1
ATOM 685 C C . PHE A 1 89 ? -1.887 5.260 -7.207 1.00 95.12 89 PHE A C 1
ATOM 687 O O . PHE A 1 89 ? -2.027 5.475 -8.408 1.00 95.12 89 PHE A O 1
ATOM 694 N N . ASP A 1 90 ? -1.354 6.146 -6.368 1.00 95.12 90 ASP A N 1
ATOM 695 C CA . ASP A 1 90 ? -0.705 7.385 -6.788 1.00 95.12 90 ASP A CA 1
ATOM 696 C C . ASP A 1 90 ? 0.813 7.169 -6.840 1.00 95.12 90 ASP A C 1
ATOM 698 O O . ASP A 1 90 ? 1.424 6.750 -5.851 1.00 95.12 90 ASP A O 1
ATOM 702 N N . PHE A 1 91 ? 1.439 7.478 -7.976 1.00 94.81 91 PHE A N 1
ATOM 703 C CA . PHE A 1 91 ? 2.894 7.545 -8.089 1.00 94.81 91 PHE A CA 1
ATOM 704 C C . PHE A 1 91 ? 3.360 8.982 -7.859 1.00 94.81 91 PHE A C 1
ATOM 706 O O . PHE A 1 91 ? 2.938 9.910 -8.553 1.00 94.81 91 PHE A O 1
ATOM 713 N N . THR A 1 92 ? 4.260 9.169 -6.899 1.00 91.81 92 THR A N 1
ATOM 714 C CA . THR A 1 92 ? 4.782 10.484 -6.511 1.00 91.81 92 THR A CA 1
ATOM 715 C C . THR A 1 92 ? 6.306 10.484 -6.547 1.00 91.81 92 THR A C 1
ATOM 717 O O . THR A 1 92 ? 6.925 9.483 -6.189 1.00 91.81 92 THR A O 1
ATOM 720 N N . ASN A 1 93 ? 6.925 11.603 -6.930 1.00 83.38 93 ASN A N 1
ATOM 721 C CA . ASN A 1 93 ? 8.331 11.863 -6.614 1.00 83.38 93 ASN A CA 1
ATOM 722 C C . ASN A 1 93 ? 8.410 12.727 -5.344 1.00 83.38 93 ASN A C 1
ATOM 724 O O . ASN A 1 93 ? 7.700 13.726 -5.216 1.00 83.38 93 ASN A O 1
ATOM 728 N N . GLN A 1 94 ? 9.241 12.356 -4.365 1.00 68.00 94 GLN A N 1
ATOM 729 C CA . GLN A 1 94 ? 9.534 13.246 -3.243 1.00 68.00 94 GLN A CA 1
ATOM 730 C C . GLN A 1 94 ? 10.760 14.096 -3.551 1.00 68.00 94 GLN A C 1
ATOM 732 O O . GLN A 1 94 ? 11.871 13.744 -3.178 1.00 68.00 94 GLN A O 1
ATOM 737 N N . VAL A 1 95 ? 10.532 15.299 -4.075 1.00 53.28 95 VAL A N 1
ATOM 738 C CA . VAL A 1 95 ? 11.365 16.426 -3.645 1.00 53.28 95 VAL A CA 1
ATOM 739 C C . VAL A 1 95 ? 10.727 16.942 -2.353 1.00 53.28 95 VAL A C 1
ATOM 741 O O . VAL A 1 95 ? 9.527 17.211 -2.303 1.00 53.28 95 VAL A O 1
ATOM 744 N N . SER A 1 96 ? 11.492 16.932 -1.264 1.00 51.69 96 SER A N 1
ATOM 745 C CA . SER A 1 96 ? 11.017 17.093 0.113 1.00 51.69 96 SER A CA 1
ATOM 746 C C . SER A 1 96 ? 10.058 18.281 0.313 1.00 51.69 96 SER A C 1
ATOM 748 O O . SER A 1 96 ? 10.278 19.365 -0.216 1.00 51.69 96 SER A O 1
ATOM 750 N N . THR A 1 97 ? 9.031 18.054 1.148 1.00 56.09 97 THR A N 1
ATOM 751 C CA . THR A 1 97 ? 7.985 18.960 1.698 1.00 56.09 97 THR A CA 1
ATOM 752 C C . THR A 1 97 ? 6.565 18.857 1.122 1.00 56.09 97 THR A C 1
ATOM 754 O O . THR A 1 97 ? 5.628 18.980 1.910 1.00 56.09 97 THR A O 1
ATOM 757 N N . ALA A 1 98 ? 6.358 18.516 -0.156 1.00 65.00 98 ALA A N 1
ATOM 758 C CA . ALA A 1 98 ? 5.017 18.235 -0.694 1.00 65.00 98 ALA A CA 1
ATOM 759 C C . ALA A 1 98 ? 5.073 17.207 -1.847 1.00 65.00 98 ALA A C 1
ATOM 761 O O . ALA A 1 98 ? 5.533 17.544 -2.937 1.00 65.00 98 ALA A O 1
ATOM 762 N N . PRO A 1 99 ? 4.631 15.951 -1.637 1.00 71.62 99 PRO A N 1
ATOM 763 C CA . PRO A 1 99 ? 4.649 14.932 -2.685 1.00 71.62 99 PRO A CA 1
ATOM 764 C C . PRO A 1 99 ? 3.721 15.351 -3.829 1.00 71.62 99 PRO A C 1
ATOM 766 O O . PRO A 1 99 ? 2.529 15.572 -3.616 1.00 71.62 99 PRO A O 1
ATOM 769 N N . THR A 1 100 ? 4.271 15.460 -5.037 1.00 85.38 100 THR A N 1
ATOM 770 C CA . THR A 1 100 ? 3.488 15.750 -6.243 1.00 85.38 100 THR A CA 1
ATOM 771 C C . THR A 1 100 ? 3.078 14.434 -6.887 1.00 85.38 100 THR A C 1
ATOM 773 O O . THR A 1 100 ? 3.924 13.577 -7.144 1.00 85.38 100 THR A O 1
ATOM 776 N N . ILE A 1 101 ? 1.778 14.260 -7.133 1.00 91.38 101 ILE A N 1
ATOM 777 C CA . ILE A 1 101 ? 1.265 13.112 -7.887 1.00 91.38 101 ILE A CA 1
ATOM 778 C C . ILE A 1 101 ? 1.640 13.317 -9.353 1.00 91.38 101 ILE A C 1
ATOM 780 O O . ILE A 1 101 ? 1.229 14.296 -9.970 1.00 91.38 101 ILE A O 1
ATOM 784 N N . ILE A 1 102 ? 2.441 12.401 -9.894 1.00 93.44 102 ILE A N 1
ATOM 785 C CA . ILE A 1 102 ? 2.828 12.400 -11.308 1.00 93.44 102 ILE A CA 1
ATOM 786 C C . ILE A 1 102 ? 1.715 11.751 -12.132 1.00 93.44 102 ILE A C 1
ATOM 788 O O . ILE A 1 102 ? 1.298 12.278 -13.165 1.00 93.44 102 ILE A O 1
ATOM 792 N N . PHE A 1 103 ? 1.237 10.598 -11.667 1.00 96.06 103 PHE A N 1
ATOM 793 C CA . PHE A 1 103 ? 0.139 9.873 -12.285 1.00 96.06 103 PHE A CA 1
ATOM 794 C C . PHE A 1 103 ? -0.562 8.970 -11.272 1.00 96.06 103 PHE A C 1
ATOM 796 O O . PHE A 1 103 ? 0.025 8.563 -10.266 1.00 96.06 103 PHE A O 1
ATOM 803 N N . GLU A 1 104 ? -1.809 8.640 -11.582 1.00 97.00 104 GLU A N 1
ATOM 804 C CA . GLU A 1 104 ? -2.572 7.591 -10.918 1.00 97.00 104 GLU A CA 1
ATOM 805 C C . GLU A 1 104 ? -2.600 6.361 -11.826 1.00 97.00 104 GLU A C 1
ATOM 807 O O . GLU A 1 104 ? -2.847 6.466 -13.033 1.00 97.00 104 GLU A O 1
ATOM 812 N N . GLY A 1 105 ? -2.339 5.192 -11.250 1.00 97.12 105 GLY A N 1
ATOM 813 C CA . GLY A 1 105 ? -2.348 3.921 -11.956 1.00 97.12 105 GLY A CA 1
ATOM 814 C C . GLY A 1 105 ? -3.234 2.882 -11.285 1.00 97.12 105 GLY A C 1
ATOM 815 O O . GLY A 1 105 ? -3.561 2.980 -10.105 1.00 97.12 105 GLY A O 1
ATOM 816 N N . GLN A 1 106 ? -3.592 1.853 -12.047 1.00 97.56 106 GLN A N 1
ATOM 817 C CA . GLN A 1 106 ? -4.202 0.633 -11.531 1.00 97.56 106 GLN A CA 1
ATOM 818 C C . GLN A 1 106 ? -3.299 -0.561 -11.826 1.00 97.56 106 GLN A C 1
ATOM 820 O O . GLN A 1 106 ? -2.866 -0.737 -12.964 1.00 97.56 106 GLN A O 1
ATOM 825 N N . VAL A 1 107 ? -3.037 -1.394 -10.820 1.00 97.62 107 VAL A N 1
ATOM 826 C CA . VAL A 1 107 ? -2.230 -2.613 -10.958 1.00 97.62 107 VAL A CA 1
ATOM 827 C C . VAL A 1 107 ? -2.982 -3.650 -11.797 1.00 97.62 107 VAL A C 1
ATOM 829 O O . VAL A 1 107 ? -4.028 -4.147 -11.389 1.00 97.62 107 VAL A O 1
ATOM 832 N N . GLN A 1 108 ? -2.426 -4.026 -12.946 1.00 98.06 108 GLN A N 1
ATOM 833 C CA . GLN A 1 108 ? -2.950 -5.093 -13.811 1.00 98.06 108 GLN A CA 1
ATOM 834 C C . GLN A 1 108 ? -2.305 -6.445 -13.510 1.00 98.06 108 GLN A C 1
ATOM 836 O O . GLN A 1 108 ? -2.952 -7.487 -13.560 1.00 98.06 108 GLN A O 1
ATOM 841 N N . SER A 1 109 ? -1.013 -6.440 -13.186 1.00 97.44 109 SER A N 1
ATOM 842 C CA . SER A 1 109 ? -0.313 -7.621 -12.691 1.00 97.44 109 SER A CA 1
ATOM 843 C C . SER A 1 109 ? 0.856 -7.206 -11.808 1.00 97.44 109 SER A C 1
ATOM 845 O O . SER A 1 109 ? 1.349 -6.078 -11.899 1.00 97.44 109 SER A O 1
ATOM 847 N N . ILE A 1 110 ? 1.282 -8.110 -10.929 1.00 96.94 110 ILE A N 1
ATOM 848 C CA . IL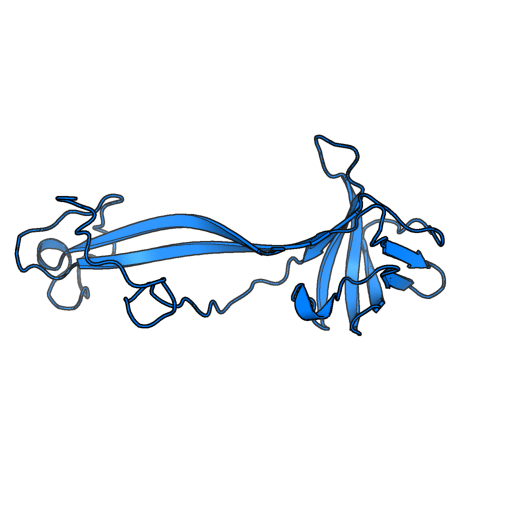E A 1 110 ? 2.331 -7.824 -9.961 1.00 96.94 110 ILE A CA 1
ATOM 849 C C . ILE A 1 110 ? 3.208 -9.044 -9.697 1.00 96.94 110 ILE A C 1
ATOM 851 O O . ILE A 1 110 ? 2.739 -10.180 -9.646 1.00 96.94 110 ILE A O 1
ATOM 855 N N . SER A 1 111 ? 4.495 -8.786 -9.510 1.00 97.00 111 SER A N 1
ATOM 856 C CA . SER A 1 111 ? 5.483 -9.717 -8.981 1.00 97.00 111 SER A CA 1
ATOM 857 C C . SER A 1 111 ? 6.233 -9.054 -7.823 1.00 97.00 111 SER A C 1
ATOM 859 O O . SER A 1 111 ? 5.986 -7.897 -7.482 1.00 97.00 111 SER A O 1
ATOM 861 N N . ALA A 1 112 ? 7.190 -9.763 -7.222 1.00 94.75 112 ALA A N 1
ATOM 862 C CA . ALA A 1 112 ? 8.015 -9.189 -6.161 1.00 94.75 112 ALA A CA 1
ATOM 863 C C . ALA A 1 112 ? 8.714 -7.884 -6.588 1.00 94.75 112 ALA A C 1
ATOM 865 O O . ALA A 1 112 ? 8.859 -6.969 -5.783 1.00 94.75 112 ALA A O 1
ATOM 866 N N . THR A 1 113 ? 9.123 -7.773 -7.853 1.00 96.62 113 THR A N 1
ATOM 867 C CA . THR A 1 113 ? 9.948 -6.659 -8.342 1.00 96.62 113 THR A CA 1
ATOM 868 C C . THR A 1 113 ? 9.278 -5.827 -9.424 1.00 96.62 113 THR A C 1
ATOM 870 O O . THR A 1 113 ? 9.857 -4.828 -9.843 1.00 96.62 113 THR A O 1
ATOM 873 N N . GLN A 1 114 ? 8.088 -6.195 -9.899 1.00 97.25 114 GLN A N 1
ATOM 874 C CA . GLN A 1 114 ? 7.432 -5.484 -10.993 1.00 97.25 114 GLN A CA 1
ATOM 875 C C . GLN A 1 114 ? 5.952 -5.259 -10.732 1.00 97.25 114 GLN A C 1
ATOM 877 O O . GLN A 1 114 ? 5.251 -6.157 -10.276 1.00 97.25 114 GLN A O 1
ATOM 882 N N . ILE A 1 115 ? 5.486 -4.070 -11.098 1.00 97.94 115 ILE A N 1
ATOM 883 C CA . ILE A 1 115 ? 4.072 -3.723 -11.219 1.00 97.94 115 ILE A CA 1
ATOM 884 C C . ILE A 1 115 ? 3.823 -3.387 -12.684 1.00 97.94 115 ILE A C 1
ATOM 886 O O . ILE A 1 115 ? 4.439 -2.463 -13.211 1.00 97.94 115 ILE A O 1
ATOM 890 N N . VAL A 1 116 ? 2.913 -4.111 -13.327 1.00 98.19 116 VAL A N 1
ATOM 891 C CA . VAL A 1 116 ? 2.344 -3.718 -14.620 1.00 98.19 116 VAL A CA 1
ATOM 892 C C . VAL A 1 116 ? 1.061 -2.956 -14.335 1.00 98.19 116 VAL A C 1
ATOM 894 O O . VAL A 1 116 ? 0.237 -3.432 -13.550 1.00 98.19 116 VAL A O 1
ATOM 897 N N . TYR A 1 117 ? 0.879 -1.793 -14.949 1.00 98.06 117 TYR A N 1
ATOM 898 C CA . TYR A 1 117 ? -0.236 -0.906 -14.633 1.00 98.06 117 TYR A CA 1
ATOM 899 C C . TYR A 1 117 ? -0.953 -0.364 -15.870 1.00 98.06 117 TYR A C 1
ATOM 901 O O . TYR A 1 117 ? -0.446 -0.392 -16.987 1.00 98.06 117 TYR A O 1
ATOM 909 N N . THR A 1 118 ? -2.155 0.158 -15.655 1.00 98.00 118 THR A N 1
ATOM 910 C CA . THR A 1 118 ? -2.839 1.070 -16.580 1.00 98.00 118 THR A CA 1
ATOM 911 C C . THR A 1 118 ? -2.871 2.457 -15.971 1.00 98.00 118 THR A C 1
ATOM 913 O O . THR A 1 118 ? -3.066 2.588 -14.765 1.00 98.00 118 THR A O 1
ATOM 916 N N . VAL A 1 119 ? -2.703 3.493 -16.787 1.00 97.69 119 VAL A N 1
ATOM 917 C CA . VAL A 1 119 ? -2.813 4.885 -16.333 1.00 97.69 119 VAL A CA 1
ATOM 918 C C . VAL A 1 119 ? -4.288 5.258 -16.223 1.00 97.69 119 VAL A C 1
ATOM 920 O O . VAL A 1 119 ? -5.032 5.105 -17.189 1.00 97.69 119 VAL A O 1
ATOM 923 N N . LEU A 1 120 ? -4.702 5.745 -15.055 1.00 97.12 120 LEU A N 1
ATOM 924 C CA . LEU A 1 120 ? -6.041 6.289 -14.826 1.00 97.12 120 LEU A CA 1
ATOM 925 C C . LEU A 1 120 ? -6.063 7.809 -15.018 1.00 97.12 120 LEU A C 1
ATOM 927 O O . LEU A 1 120 ? -7.010 8.350 -15.586 1.00 97.12 120 LEU A O 1
ATOM 931 N N . SER A 1 121 ? -5.010 8.502 -14.576 1.00 97.19 121 SER A N 1
ATOM 932 C CA . SER A 1 121 ? -4.847 9.945 -14.769 1.00 97.19 121 SER A CA 1
ATOM 933 C C . SER A 1 121 ? -3.377 10.373 -14.706 1.00 97.19 121 SER A C 1
ATOM 935 O O . SER A 1 121 ? -2.525 9.633 -14.217 1.00 97.19 121 SER A O 1
ATOM 937 N N . GLY A 1 122 ? -3.079 11.580 -15.194 1.00 95.56 122 GLY A N 1
ATOM 938 C CA . GLY A 1 122 ? -1.713 12.103 -15.277 1.00 95.56 122 GLY A CA 1
ATOM 939 C C . GLY A 1 122 ? -0.898 11.481 -16.414 1.00 95.56 122 GLY A C 1
ATOM 940 O O . GLY A 1 122 ? -1.442 10.822 -17.300 1.00 95.56 122 GLY A O 1
ATOM 941 N N . SER A 1 123 ? 0.413 11.718 -16.389 1.00 95.12 123 SER A N 1
ATOM 942 C CA . SER A 1 123 ? 1.334 11.263 -17.435 1.00 95.12 123 SER A CA 1
ATOM 943 C C . SER A 1 123 ? 2.595 10.690 -16.792 1.00 95.12 123 SER A C 1
ATOM 945 O O . SER A 1 123 ? 3.428 11.464 -16.314 1.00 95.12 123 SER A O 1
ATOM 947 N N . PRO A 1 124 ? 2.763 9.355 -16.769 1.00 93.94 124 PRO A N 1
ATOM 948 C CA . PRO A 1 124 ? 4.007 8.743 -16.330 1.00 93.94 124 PRO A CA 1
ATOM 949 C C . PRO A 1 124 ? 5.195 9.291 -17.120 1.00 93.94 124 PRO A C 1
ATOM 951 O O . PRO A 1 124 ? 5.118 9.483 -18.336 1.00 93.94 124 PRO A O 1
ATOM 954 N N . VAL A 1 1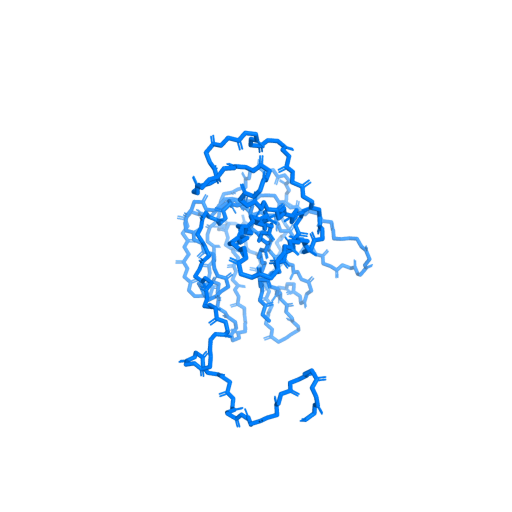25 ? 6.311 9.513 -16.433 1.00 92.06 125 VAL A N 1
ATOM 955 C CA . VAL A 1 125 ? 7.571 9.919 -17.057 1.00 92.06 125 VAL A CA 1
ATOM 956 C C . VAL A 1 125 ? 8.494 8.710 -17.078 1.00 92.06 125 VAL A C 1
ATOM 958 O O . VAL A 1 125 ? 8.666 8.030 -16.069 1.00 92.06 125 VAL A O 1
ATOM 961 N N . ASN A 1 126 ? 9.060 8.426 -18.248 1.00 93.25 126 ASN A N 1
ATOM 962 C CA . ASN A 1 126 ? 9.985 7.317 -18.417 1.00 93.25 126 ASN A CA 1
ATOM 963 C C . ASN A 1 126 ? 11.302 7.615 -17.692 1.00 93.25 126 ASN A C 1
ATOM 965 O O . ASN A 1 126 ? 11.982 8.584 -18.031 1.00 93.25 126 ASN A O 1
ATOM 969 N N . ASP A 1 127 ? 11.677 6.761 -16.743 1.00 91.69 127 ASP A N 1
ATOM 970 C CA . ASP A 1 127 ? 12.968 6.813 -16.059 1.00 91.69 127 ASP A CA 1
ATOM 971 C C . ASP A 1 127 ? 13.527 5.388 -15.906 1.00 91.69 127 ASP A C 1
ATOM 973 O O . ASP A 1 127 ? 13.223 4.691 -14.930 1.00 91.69 127 ASP A O 1
ATOM 977 N N . PRO A 1 128 ? 14.356 4.930 -16.862 1.00 86.38 128 PRO A N 1
ATOM 978 C CA . PRO A 1 128 ? 14.932 3.590 -16.826 1.00 86.38 128 PRO A CA 1
ATOM 979 C C . PRO A 1 128 ? 16.023 3.435 -15.753 1.00 86.38 128 PRO A C 1
ATOM 981 O O . PRO A 1 128 ? 16.321 2.309 -15.348 1.00 86.38 128 PRO A O 1
ATOM 984 N N . ASN A 1 129 ? 16.606 4.543 -15.275 1.00 87.19 129 ASN A N 1
ATOM 985 C CA . ASN A 1 129 ? 17.583 4.552 -14.178 1.00 87.19 129 ASN A CA 1
ATOM 986 C C . ASN A 1 129 ? 16.892 4.531 -12.805 1.00 87.19 129 ASN A C 1
ATOM 988 O O . ASN A 1 129 ? 17.476 4.110 -11.804 1.00 87.19 129 ASN A O 1
ATOM 992 N N . GLY A 1 130 ? 15.631 4.948 -12.788 1.00 88.50 130 GLY A N 1
ATOM 993 C CA . GLY A 1 130 ? 14.695 4.862 -11.691 1.00 88.50 130 GLY A CA 1
ATOM 994 C C . GLY A 1 130 ? 14.828 5.961 -10.654 1.00 88.50 130 GLY A C 1
ATOM 995 O O . GLY A 1 130 ? 15.912 6.462 -10.348 1.00 88.50 130 GLY A O 1
ATOM 996 N N . TYR A 1 131 ? 13.696 6.273 -10.044 1.00 90.81 131 TYR A N 1
ATOM 997 C CA . TYR A 1 131 ? 13.573 7.235 -8.965 1.00 90.81 131 TYR A CA 1
ATOM 998 C C . TYR A 1 131 ? 14.179 6.664 -7.680 1.00 90.81 131 TYR A C 1
ATOM 1000 O O . TYR A 1 131 ? 13.887 5.526 -7.305 1.00 90.81 131 TYR A O 1
ATOM 1008 N N . GLY A 1 132 ? 15.045 7.443 -7.027 1.00 90.19 132 GLY A N 1
ATOM 1009 C CA . GLY A 1 132 ? 15.642 7.100 -5.728 1.00 90.19 132 GLY A CA 1
ATOM 1010 C C . GLY A 1 132 ? 14.872 7.663 -4.528 1.00 90.19 132 GLY A C 1
ATOM 1011 O O . GLY A 1 132 ? 15.282 7.450 -3.391 1.00 90.19 132 GLY A O 1
ATOM 1012 N N . ASP A 1 133 ? 13.803 8.409 -4.792 1.00 88.69 133 ASP A N 1
ATOM 1013 C CA . ASP A 1 133 ? 12.990 9.171 -3.844 1.00 88.69 133 ASP A CA 1
ATOM 1014 C C . ASP A 1 133 ? 11.488 9.171 -4.214 1.00 88.69 133 ASP A C 1
ATOM 1016 O O . ASP A 1 133 ? 10.709 9.977 -3.714 1.00 88.69 133 ASP A O 1
ATOM 1020 N N . ALA A 1 134 ? 11.037 8.256 -5.071 1.00 91.50 134 ALA A N 1
ATOM 1021 C CA . ALA A 1 134 ? 9.620 8.036 -5.351 1.00 91.50 134 ALA A CA 1
ATOM 1022 C C . ALA A 1 134 ? 8.883 7.252 -4.254 1.00 91.50 134 ALA A C 1
ATOM 1024 O O . ALA A 1 134 ? 9.465 6.406 -3.564 1.00 91.50 134 ALA A O 1
ATOM 1025 N N . GLU A 1 135 ? 7.573 7.479 -4.173 1.00 91.75 135 GLU A N 1
ATOM 1026 C CA . GLU A 1 135 ? 6.613 6.697 -3.391 1.00 91.75 135 GLU A CA 1
ATOM 1027 C C . GLU A 1 135 ? 5.430 6.272 -4.272 1.00 91.75 135 GLU A C 1
ATOM 1029 O O . GLU A 1 135 ? 4.925 7.061 -5.072 1.00 91.75 135 GLU A O 1
ATOM 1034 N N . ILE A 1 136 ? 4.963 5.041 -4.071 1.00 93.25 136 ILE A N 1
ATOM 1035 C CA . ILE A 1 136 ? 3.709 4.502 -4.604 1.00 93.25 136 ILE A CA 1
ATOM 1036 C C . ILE A 1 136 ? 2.741 4.402 -3.434 1.00 93.25 136 ILE A C 1
ATOM 1038 O O . ILE A 1 136 ? 2.990 3.630 -2.509 1.00 93.25 136 ILE A O 1
ATOM 1042 N N . ARG A 1 137 ? 1.659 5.177 -3.450 1.00 91.44 137 ARG A N 1
ATOM 1043 C CA . ARG A 1 137 ? 0.646 5.186 -2.387 1.00 91.44 137 ARG A CA 1
ATOM 1044 C C . ARG A 1 137 ? -0.595 4.467 -2.863 1.00 91.44 137 ARG A C 1
ATOM 1046 O O . ARG A 1 137 ? -1.222 4.915 -3.815 1.00 91.44 137 ARG A O 1
ATOM 1053 N N . PHE A 1 138 ? -0.952 3.379 -2.202 1.00 90.88 138 PHE A N 1
ATOM 1054 C CA . PHE A 1 138 ? -2.131 2.605 -2.567 1.00 90.88 138 PHE A CA 1
ATOM 1055 C C . PHE A 1 138 ? -3.382 3.213 -1.928 1.00 90.88 138 PHE A C 1
ATOM 1057 O O . PHE A 1 138 ? -3.338 3.722 -0.807 1.00 90.88 138 PHE A O 1
ATOM 1064 N N . LYS A 1 139 ? -4.489 3.196 -2.673 1.00 88.31 139 LYS A N 1
ATOM 1065 C CA . LYS A 1 139 ? -5.760 3.854 -2.319 1.00 88.31 139 LYS A CA 1
ATOM 1066 C C . LYS A 1 139 ? -6.885 2.871 -2.040 1.00 88.31 139 LYS A C 1
ATOM 1068 O O . LYS A 1 139 ? -7.948 3.279 -1.574 1.00 88.31 139 LYS A O 1
ATOM 1073 N N . THR A 1 140 ? -6.678 1.595 -2.346 1.00 83.94 140 THR A N 1
ATOM 1074 C CA . THR A 1 140 ? -7.623 0.548 -1.967 1.00 83.94 140 THR A CA 1
ATOM 1075 C C . THR A 1 140 ? -7.818 0.602 -0.446 1.00 83.94 140 THR A C 1
ATOM 1077 O O . THR A 1 140 ? -6.861 0.827 0.280 1.00 83.94 140 THR A O 1
ATOM 1080 N N . PRO A 1 141 ? -9.028 0.464 0.101 1.00 75.25 141 PRO A N 1
ATOM 1081 C CA . PRO A 1 141 ? -9.179 0.361 1.549 1.00 75.25 141 PRO A CA 1
ATOM 1082 C C . PRO A 1 141 ? -8.719 -1.014 2.049 1.00 75.25 141 PRO A C 1
ATOM 1084 O O . PRO A 1 141 ? -9.201 -2.039 1.566 1.00 75.25 141 PRO A O 1
ATOM 1087 N N . LEU A 1 142 ? -7.852 -1.061 3.065 1.00 73.00 142 LEU A N 1
ATOM 1088 C CA . LEU A 1 142 ? -7.647 -2.294 3.832 1.00 73.00 142 LEU A CA 1
ATOM 1089 C C . LEU A 1 142 ? -8.835 -2.477 4.774 1.00 73.00 142 LEU A C 1
ATOM 1091 O O . LEU A 1 142 ? -9.018 -1.715 5.720 1.00 73.00 142 LEU A O 1
ATOM 1095 N N . THR A 1 143 ? -9.654 -3.492 4.510 1.00 69.25 143 THR A N 1
ATOM 1096 C CA . THR A 1 143 ? -10.871 -3.773 5.289 1.00 69.25 143 THR A CA 1
ATOM 1097 C C . THR A 1 143 ? -10.618 -4.646 6.514 1.00 69.25 143 THR A C 1
ATOM 1099 O O . THR A 1 143 ? -11.500 -4.795 7.357 1.00 69.25 143 THR A O 1
ATOM 1102 N N . ALA A 1 144 ? -9.420 -5.220 6.631 1.00 63.72 144 ALA A N 1
ATOM 1103 C CA . ALA A 1 144 ? -9.050 -6.103 7.721 1.00 63.72 144 ALA A CA 1
ATOM 1104 C C . ALA A 1 144 ? -7.677 -5.728 8.281 1.00 63.72 144 ALA A C 1
ATOM 1106 O O . ALA A 1 144 ? -6.708 -5.541 7.547 1.00 63.72 144 ALA A O 1
ATOM 1107 N N . LEU A 1 145 ? -7.598 -5.673 9.607 1.00 67.94 145 LEU A N 1
ATOM 1108 C CA . LEU A 1 145 ? -6.357 -5.566 10.357 1.00 67.94 145 LEU A CA 1
ATOM 1109 C C . LEU A 1 145 ? -6.257 -6.798 11.247 1.00 67.94 145 LEU A C 1
ATOM 1111 O O . LEU A 1 145 ? -7.130 -7.038 12.081 1.00 67.94 145 LEU A O 1
ATOM 1115 N N . VAL A 1 146 ? -5.168 -7.553 11.119 1.00 64.00 146 VAL A N 1
ATOM 1116 C CA . VAL A 1 146 ? -4.811 -8.543 12.138 1.00 64.00 146 VAL A CA 1
ATOM 1117 C C . VAL A 1 146 ? -4.191 -7.778 13.299 1.00 64.00 146 VAL A C 1
ATOM 1119 O O . VAL A 1 146 ? -2.977 -7.598 13.383 1.00 64.00 146 VAL A O 1
ATOM 1122 N N . TYR A 1 147 ? -5.049 -7.266 14.179 1.00 57.41 147 TYR A N 1
ATOM 1123 C CA . TYR A 1 147 ? -4.601 -6.650 15.414 1.00 57.41 147 TYR A CA 1
ATOM 1124 C C . TYR A 1 147 ? -4.346 -7.749 16.437 1.00 57.41 147 TYR A C 1
ATOM 1126 O O . TYR A 1 147 ? -5.264 -8.349 16.994 1.00 57.41 147 TYR A O 1
ATOM 1134 N N . LYS A 1 148 ? -3.069 -8.022 16.679 1.00 52.69 148 LYS A N 1
ATOM 1135 C CA . LYS A 1 148 ? -2.659 -8.782 17.848 1.00 52.69 148 LYS A CA 1
ATOM 1136 C C . LYS A 1 148 ? -2.758 -7.834 19.032 1.00 52.69 148 LYS A C 1
ATOM 1138 O O . LYS A 1 148 ? -1.986 -6.880 19.109 1.00 52.69 148 LYS A O 1
ATOM 1143 N N . PHE A 1 149 ? -3.701 -8.076 19.943 1.00 50.44 149 PHE A N 1
ATOM 1144 C CA . PHE A 1 149 ? -3.604 -7.463 21.261 1.00 50.44 149 PHE A CA 1
ATOM 1145 C C . PHE A 1 149 ? -2.203 -7.773 21.789 1.00 50.44 149 PHE A C 1
ATOM 1147 O O . PHE A 1 149 ? -1.769 -8.929 21.727 1.00 50.44 149 PHE A O 1
ATOM 1154 N N . GLY A 1 150 ? -1.508 -6.749 22.283 1.00 44.94 150 GLY A N 1
ATOM 1155 C CA . GLY A 1 150 ? -0.355 -6.918 23.160 1.00 44.94 150 GLY A CA 1
ATOM 1156 C C . GLY A 1 150 ? -0.821 -7.522 24.481 1.00 44.94 150 GLY A C 1
ATOM 1157 O O . GLY A 1 150 ? -0.772 -6.882 25.521 1.00 44.94 150 GLY A O 1
ATOM 1158 N N . LEU A 1 151 ? -1.382 -8.725 24.411 1.00 45.47 151 LEU A N 1
ATOM 1159 C CA . LEU A 1 151 ? -1.435 -9.644 25.522 1.00 45.47 151 LEU A CA 1
ATOM 1160 C C . LEU A 1 151 ? -0.019 -10.195 25.658 1.00 45.47 151 LEU A C 1
ATOM 1162 O O . LEU A 1 151 ? 0.665 -10.403 24.653 1.00 45.47 151 LEU A O 1
ATOM 1166 N N . ILE A 1 152 ? 0.385 -10.432 26.902 1.00 48.75 152 ILE A N 1
ATOM 1167 C CA . ILE A 1 152 ? 1.669 -11.016 27.319 1.00 48.75 152 ILE A CA 1
ATOM 1168 C C . ILE A 1 152 ? 2.100 -12.204 26.429 1.00 48.75 152 ILE A C 1
ATOM 1170 O O . ILE A 1 152 ? 3.289 -12.417 26.213 1.00 48.75 152 ILE A O 1
ATOM 1174 N N . ASP A 1 153 ? 1.146 -12.907 25.817 1.00 40.38 153 ASP A N 1
ATOM 1175 C CA . ASP A 1 153 ? 1.371 -14.084 24.978 1.00 40.38 153 ASP A CA 1
ATOM 1176 C C . ASP A 1 153 ? 1.701 -13.806 23.498 1.00 40.38 153 ASP A C 1
ATOM 1178 O O . ASP A 1 153 ? 1.857 -14.747 22.722 1.00 40.38 153 ASP A O 1
ATOM 1182 N N . ASN A 1 154 ? 1.818 -12.544 23.064 1.00 45.22 154 ASN A N 1
ATOM 1183 C CA . ASN A 1 154 ? 2.000 -12.203 21.643 1.00 45.22 154 ASN A CA 1
ATOM 1184 C C . ASN A 1 154 ? 3.322 -11.485 21.306 1.00 45.22 154 ASN A C 1
ATOM 1186 O O . ASN A 1 154 ? 3.359 -10.678 20.379 1.00 45.22 154 ASN A O 1
ATOM 1190 N N . THR A 1 155 ? 4.421 -11.863 21.976 1.00 51.19 155 THR A N 1
ATOM 1191 C CA . THR A 1 155 ? 5.837 -11.508 21.683 1.00 51.19 155 THR A CA 1
ATOM 1192 C C . THR A 1 155 ? 6.374 -10.161 22.207 1.00 51.19 155 THR A C 1
ATOM 1194 O O . THR A 1 155 ? 7.107 -9.463 21.511 1.00 51.19 155 THR A O 1
ATOM 1197 N N . GLU A 1 156 ? 6.102 -9.818 23.471 1.00 52.03 156 GLU A N 1
ATOM 1198 C CA . GLU A 1 156 ? 7.002 -8.939 24.248 1.00 52.03 156 GLU A CA 1
ATOM 1199 C C . GLU A 1 156 ? 8.139 -9.796 24.847 1.00 52.03 156 GLU A C 1
ATOM 1201 O O . GLU A 1 156 ? 7.906 -10.950 25.217 1.00 52.03 156 GLU A O 1
ATOM 1206 N N . SER A 1 157 ? 9.365 -9.273 24.994 1.00 57.84 157 SER A N 1
ATOM 1207 C CA . SER A 1 157 ? 10.305 -9.898 25.938 1.00 57.84 157 SER A CA 1
ATOM 1208 C C . SER A 1 157 ? 9.734 -9.708 27.340 1.00 57.84 157 SER A C 1
ATOM 1210 O O . SER A 1 157 ? 9.616 -8.575 27.805 1.00 57.84 157 SER A O 1
ATOM 1212 N N . PHE A 1 158 ? 9.354 -10.812 27.980 1.00 51.62 158 PHE A N 1
ATOM 1213 C CA . PHE A 1 158 ? 8.693 -10.828 29.283 1.00 51.62 158 PHE A CA 1
ATOM 1214 C C . PHE A 1 158 ? 9.366 -9.891 30.301 1.00 51.62 158 PHE A C 1
ATOM 1216 O O . PHE A 1 158 ? 10.576 -9.973 30.524 1.00 51.62 158 PHE A O 1
ATOM 1223 N N . ASN A 1 159 ? 8.574 -9.033 30.951 1.00 60.84 159 ASN A N 1
ATOM 1224 C CA . ASN A 1 159 ? 8.999 -8.288 32.134 1.00 60.84 159 ASN A CA 1
ATOM 1225 C C . ASN A 1 159 ? 7.906 -8.323 3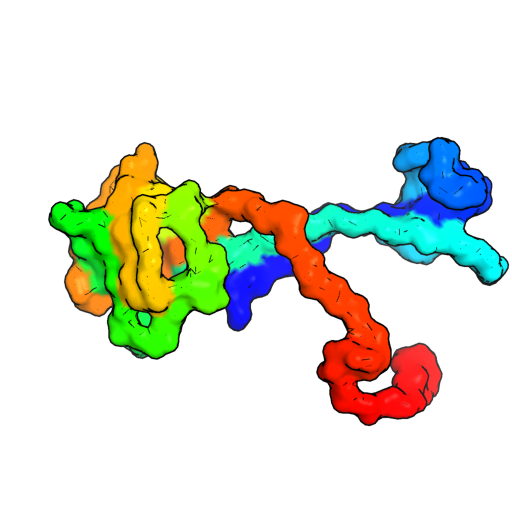3.223 1.00 60.84 159 ASN A C 1
ATOM 1227 O O . ASN A 1 159 ? 6.720 -8.364 32.913 1.00 60.84 159 ASN A O 1
ATOM 1231 N N . VAL A 1 160 ? 8.319 -8.327 34.498 1.00 47.62 160 VAL A N 1
ATOM 1232 C CA . VAL A 1 160 ? 7.433 -8.361 35.690 1.00 47.62 160 VAL A CA 1
ATOM 1233 C C . VAL A 1 160 ? 7.134 -6.972 36.255 1.00 47.62 160 VAL A C 1
ATOM 1235 O O . VAL A 1 160 ? 6.598 -6.840 37.354 1.00 47.62 160 VAL A O 1
ATOM 1238 N N . ILE A 1 161 ? 7.501 -5.929 35.517 1.00 58.97 161 ILE A N 1
ATOM 1239 C CA . ILE A 1 161 ? 7.315 -4.557 35.958 1.00 58.97 161 ILE A CA 1
ATOM 1240 C C . ILE A 1 161 ? 5.872 -4.164 35.678 1.00 58.97 161 ILE A C 1
ATOM 1242 O O . ILE A 1 161 ? 5.440 -4.022 34.531 1.00 58.97 161 ILE A O 1
ATOM 1246 N N . SER A 1 162 ? 5.129 -3.935 36.756 1.00 45.47 162 SER A N 1
ATOM 1247 C CA . SER A 1 162 ? 3.875 -3.203 36.674 1.00 45.47 162 SER A CA 1
ATOM 1248 C C . SER A 1 162 ? 4.196 -1.801 36.171 1.00 45.47 162 SER A C 1
ATOM 1250 O O . SER A 1 162 ? 4.813 -1.004 36.864 1.00 45.47 162 SER A O 1
ATOM 1252 N N . LYS A 1 163 ? 3.768 -1.442 34.962 1.00 51.38 163 LYS A N 1
ATOM 1253 C CA . LYS A 1 163 ? 4.073 -0.114 34.394 1.00 51.38 163 LYS A CA 1
ATOM 1254 C C . LYS A 1 163 ? 3.414 1.046 35.158 1.00 51.38 163 LYS A C 1
ATOM 1256 O O . LYS A 1 163 ? 3.729 2.199 34.889 1.00 51.38 163 LYS A O 1
ATOM 1261 N N . VAL A 1 164 ? 2.504 0.745 36.086 1.00 43.25 164 VAL A N 1
ATOM 1262 C CA . VAL A 1 164 ? 1.820 1.726 36.942 1.00 43.25 164 VAL A CA 1
ATOM 1263 C C . VAL A 1 164 ? 2.555 1.927 38.270 1.00 43.25 164 VAL A C 1
ATOM 1265 O O . VAL A 1 164 ? 2.504 3.019 38.827 1.00 43.25 164 VAL A O 1
ATOM 1268 N N . SER A 1 165 ? 3.260 0.912 38.771 1.00 51.00 165 SER A N 1
ATOM 1269 C CA . SER A 1 165 ? 3.981 0.984 40.051 1.00 51.00 165 SER A CA 1
ATOM 1270 C C . SER A 1 165 ? 5.502 0.848 39.934 1.00 51.00 165 SER A C 1
ATOM 1272 O O . SER A 1 165 ? 6.182 1.013 40.944 1.00 51.00 165 SER A O 1
ATOM 1274 N N . GLY A 1 166 ? 6.026 0.605 38.728 1.00 38.78 166 GLY A N 1
ATOM 1275 C CA . GLY A 1 166 ? 7.421 0.219 38.504 1.00 38.78 166 GLY A CA 1
ATOM 1276 C C . GLY A 1 166 ? 7.692 -1.238 38.851 1.00 38.78 166 GLY A C 1
ATOM 1277 O O . GLY A 1 166 ? 6.949 -1.816 39.675 1.00 38.78 166 GLY A O 1
#